Protein AF-A0A2W5AB00-F1 (afdb_monomer_lite)

Sequence (59 aa):
MRRAVLPLLLIGLSACQANDNDPGVGGVTVGEARALNEAAASLDAQALPPLNEIGDQQP

Organism: NCBI:txid397260

Foldseek 3Di:
DVVVVVVVVVVVVVVPDADQQPQDPPRHGVVRVVVVVVVVVVCVVVDDDPPVVVVVPDD

Radius of gyration: 22.8 Å; chains: 1; bounding box: 28×27×77 Å

Secondary structure (DSSP, 8-state):
-GGGHHHHHHHGGGGGSPPTTSB-GGG-BHHHHHHHHHHHHHHHTT-PPPTTTGGG---

pLDDT: mean 79.29, std 13.85, range [49.5, 96.19]

Structure (mmCIF, N/CA/C/O backbone):
data_AF-A0A2W5AB00-F1
#
_entry.id   AF-A0A2W5AB00-F1
#
loop_
_atom_site.group_PDB
_atom_site.id
_atom_site.type_symbol
_atom_site.label_atom_id
_atom_site.label_alt_id
_atom_site.label_comp_id
_atom_site.label_asym_id
_atom_site.label_entity_id
_atom_site.label_seq_id
_atom_site.pdbx_PDB_ins_code
_atom_site.Cartn_x
_atom_site.Cartn_y
_atom_site.Cartn_z
_atom_site.occupancy
_atom_site.B_iso_or_equiv
_atom_site.auth_seq_id
_atom_site.auth_comp_id
_atom_site.auth_asym_id
_atom_site.auth_atom_id
_atom_site.pdbx_PDB_model_num
ATOM 1 N N . MET A 1 1 ? -1.277 -17.470 -43.026 1.00 52.41 1 MET A N 1
ATOM 2 C CA . MET A 1 1 ? -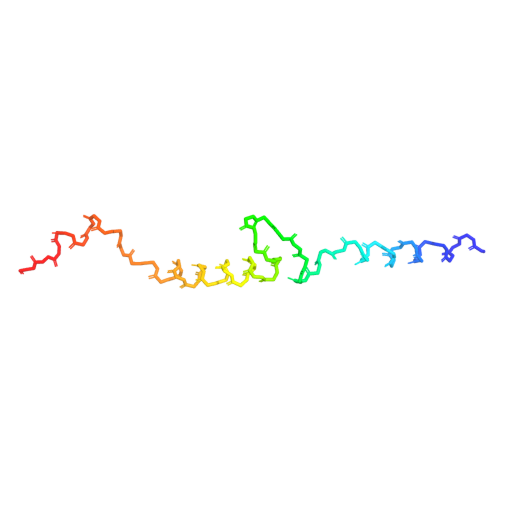0.233 -16.704 -42.303 1.00 52.41 1 MET A CA 1
ATOM 3 C C . MET A 1 1 ? -0.809 -15.603 -41.403 1.00 52.41 1 MET A C 1
ATOM 5 O O . MET A 1 1 ? -0.454 -15.571 -40.239 1.00 52.41 1 MET A O 1
ATOM 9 N N . ARG A 1 2 ? -1.770 -14.775 -41.854 1.00 62.31 2 ARG A N 1
ATOM 10 C CA . ARG A 1 2 ? -2.413 -13.719 -41.025 1.00 62.31 2 ARG A CA 1
ATOM 11 C C . ARG A 1 2 ? -3.106 -14.184 -39.728 1.00 62.31 2 ARG A C 1
ATOM 13 O O . ARG A 1 2 ? -3.189 -13.411 -38.786 1.00 62.31 2 ARG A O 1
ATOM 20 N N . ARG A 1 3 ? -3.596 -15.429 -39.664 1.00 64.81 3 ARG A N 1
ATOM 21 C CA . ARG A 1 3 ? -4.349 -15.949 -38.501 1.00 64.81 3 ARG A CA 1
ATOM 22 C C . ARG A 1 3 ? -3.478 -16.265 -37.276 1.00 64.81 3 ARG A C 1
ATOM 24 O O . ARG A 1 3 ? -4.002 -16.298 -36.174 1.00 64.81 3 ARG A O 1
ATOM 31 N N . ALA A 1 4 ? -2.168 -16.451 -37.459 1.00 64.94 4 ALA A N 1
ATOM 32 C CA . ALA A 1 4 ? -1.240 -16.755 -36.365 1.00 64.94 4 ALA A CA 1
ATOM 33 C C . ALA A 1 4 ? -0.675 -15.501 -35.668 1.00 64.94 4 ALA A C 1
ATOM 35 O O . ALA A 1 4 ? -0.066 -15.612 -34.612 1.00 64.94 4 ALA A O 1
ATOM 36 N N . VAL A 1 5 ? -0.894 -14.307 -36.233 1.00 68.00 5 VAL A N 1
ATOM 37 C CA . VAL A 1 5 ? -0.368 -13.038 -35.692 1.00 68.00 5 VAL A CA 1
ATOM 38 C C . VAL A 1 5 ? -1.186 -12.551 -34.488 1.00 68.00 5 VAL A C 1
ATOM 40 O O . VAL A 1 5 ? -0.647 -11.924 -33.584 1.00 68.00 5 VAL A O 1
ATOM 43 N N . LEU A 1 6 ? -2.480 -12.878 -34.446 1.00 69.06 6 LEU A N 1
ATOM 44 C CA . LEU A 1 6 ? -3.403 -12.415 -33.409 1.00 69.06 6 LEU A CA 1
ATOM 45 C C . LEU A 1 6 ? -3.092 -12.948 -31.990 1.00 69.06 6 LEU A C 1
ATOM 47 O O . LEU A 1 6 ? -3.057 -12.131 -31.072 1.00 69.06 6 LEU A O 1
ATOM 51 N N . PRO A 1 7 ? -2.823 -14.254 -31.765 1.00 70.50 7 PRO A N 1
ATOM 52 C CA . PRO A 1 7 ? -2.473 -14.737 -30.426 1.00 70.50 7 PRO A CA 1
ATOM 53 C C . PRO A 1 7 ? -1.086 -14.264 -29.969 1.00 70.50 7 PRO A C 1
ATOM 55 O O . PRO A 1 7 ? -0.872 -14.066 -28.779 1.00 70.50 7 PRO A O 1
ATOM 58 N N . LEU A 1 8 ? -0.159 -14.026 -30.904 1.00 70.50 8 LEU A N 1
ATOM 59 C CA . LEU A 1 8 ? 1.196 -13.561 -30.596 1.00 70.50 8 LEU A CA 1
ATOM 60 C C . LEU A 1 8 ? 1.205 -12.128 -30.033 1.00 70.50 8 LEU A C 1
ATOM 62 O O . LEU A 1 8 ? 2.030 -11.802 -29.186 1.00 70.50 8 LEU A O 1
ATOM 66 N N . LEU A 1 9 ? 0.263 -11.287 -30.471 1.00 71.06 9 LEU A N 1
ATOM 67 C CA . LEU A 1 9 ? 0.142 -9.902 -30.015 1.00 71.06 9 LEU A CA 1
ATOM 68 C C . LEU A 1 9 ? -0.378 -9.794 -28.569 1.00 71.06 9 LEU A C 1
ATOM 70 O O . LEU A 1 9 ? 0.017 -8.888 -27.843 1.00 71.06 9 LEU A O 1
ATOM 74 N N . LEU A 1 10 ? -1.235 -10.725 -28.135 1.00 69.75 10 LEU A N 1
ATOM 75 C CA . LEU A 1 10 ? -1.826 -10.713 -26.790 1.00 69.75 10 LEU A CA 1
ATOM 76 C C . LEU A 1 10 ? -0.819 -11.089 -25.692 1.00 69.75 10 LEU A C 1
ATOM 78 O O . LEU A 1 10 ? -0.922 -10.586 -24.579 1.00 69.75 10 LEU A O 1
ATOM 82 N N . ILE A 1 11 ? 0.178 -11.922 -26.006 1.00 71.94 11 ILE A N 1
ATOM 83 C CA . ILE A 1 11 ? 1.188 -12.377 -25.034 1.00 71.94 11 ILE A CA 1
ATOM 84 C C . ILE A 1 11 ? 2.178 -11.251 -24.681 1.00 71.94 11 ILE A C 1
ATOM 86 O O . ILE A 1 11 ? 2.673 -11.189 -23.559 1.00 71.94 11 ILE A O 1
ATOM 90 N N . GLY A 1 12 ? 2.443 -10.323 -25.608 1.00 67.69 12 GLY A N 1
ATOM 91 C CA . GLY A 1 12 ? 3.384 -9.218 -25.386 1.00 67.69 12 GLY A CA 1
ATOM 92 C C . GLY A 1 12 ? 2.897 -8.153 -24.396 1.00 67.69 12 GLY A C 1
ATOM 93 O O . GLY A 1 12 ? 3.717 -7.447 -23.816 1.00 67.69 12 GLY A O 1
ATOM 94 N N . LEU A 1 13 ? 1.584 -8.042 -24.164 1.00 66.12 13 LEU A N 1
ATOM 95 C CA . LEU A 1 13 ? 1.018 -7.008 -23.288 1.00 66.12 13 LEU A CA 1
ATOM 96 C C . LEU A 1 13 ? 1.256 -7.274 -21.794 1.00 66.12 13 LEU A C 1
ATOM 98 O O . LEU A 1 13 ? 1.277 -6.332 -21.006 1.00 66.12 13 LEU A O 1
ATOM 102 N N . SER A 1 14 ? 1.474 -8.530 -21.395 1.00 65.50 14 SER A N 1
ATOM 103 C CA . SER A 1 14 ? 1.733 -8.893 -19.994 1.00 65.50 14 SER A CA 1
ATOM 104 C C . SER A 1 14 ? 3.125 -8.479 -19.502 1.00 65.50 14 SER A C 1
ATOM 106 O O . SER A 1 14 ? 3.381 -8.525 -18.304 1.00 65.50 14 SER A O 1
ATOM 108 N N . ALA A 1 15 ? 4.020 -8.054 -20.400 1.00 65.19 15 ALA A N 1
ATOM 109 C CA . ALA A 1 15 ? 5.381 -7.644 -20.054 1.00 65.19 15 ALA A CA 1
ATOM 110 C C . ALA A 1 15 ? 5.489 -6.197 -19.529 1.00 65.19 15 ALA A C 1
ATOM 112 O O . ALA A 1 15 ? 6.541 -5.817 -19.029 1.00 65.19 15 ALA A O 1
ATOM 113 N N . CYS A 1 16 ? 4.426 -5.389 -19.620 1.00 71.38 16 CYS A N 1
ATOM 114 C CA . CYS A 1 16 ? 4.391 -4.026 -19.067 1.00 71.38 16 CYS A CA 1
ATOM 115 C C . CYS A 1 16 ? 3.799 -3.953 -17.649 1.00 71.38 16 CYS A C 1
ATOM 117 O O . CYS A 1 16 ? 3.453 -2.866 -17.186 1.00 71.38 16 CYS A O 1
ATOM 119 N N . GLN A 1 17 ? 3.639 -5.085 -16.962 1.00 76.06 17 GLN A N 1
ATOM 120 C CA . GLN A 1 17 ? 3.125 -5.092 -15.598 1.00 76.06 17 GLN A CA 1
ATOM 121 C C . GLN A 1 17 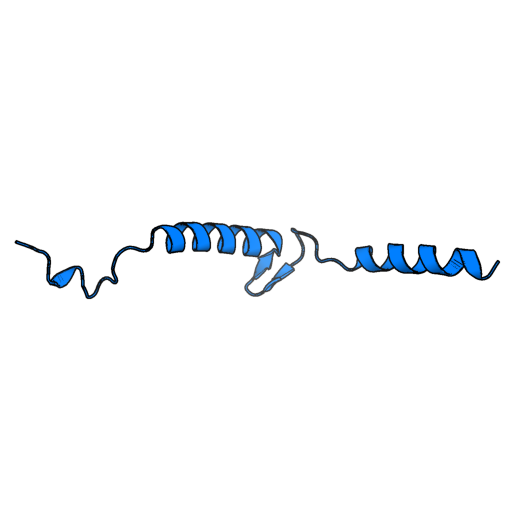? 4.232 -4.693 -14.615 1.00 76.06 17 GLN A C 1
ATOM 123 O O . GLN A 1 17 ? 5.325 -5.251 -14.664 1.00 76.06 17 GLN A O 1
ATOM 128 N N . ALA A 1 18 ? 3.930 -3.747 -13.722 1.00 82.62 18 ALA A N 1
ATOM 129 C CA . ALA A 1 18 ? 4.846 -3.350 -12.658 1.00 82.62 18 ALA A CA 1
ATOM 130 C C . ALA A 1 18 ? 5.178 -4.550 -11.759 1.00 82.62 18 ALA A C 1
ATOM 132 O O . ALA A 1 18 ? 4.276 -5.254 -11.296 1.00 82.62 18 ALA A O 1
ATOM 133 N N . ASN A 1 19 ? 6.467 -4.778 -11.553 1.00 87.50 19 ASN A N 1
ATOM 134 C CA . ASN A 1 19 ? 7.007 -5.817 -10.697 1.00 87.50 19 ASN A CA 1
ATOM 135 C C . ASN A 1 19 ? 7.048 -5.347 -9.236 1.00 87.50 19 ASN A C 1
ATOM 137 O O . ASN A 1 19 ? 7.140 -4.153 -8.960 1.00 87.50 19 ASN A O 1
ATOM 141 N N . ASP A 1 20 ? 7.044 -6.282 -8.286 1.00 89.62 20 ASP A N 1
ATOM 142 C CA . ASP A 1 20 ? 6.966 -5.951 -6.855 1.00 89.62 20 ASP A CA 1
ATOM 143 C C . ASP A 1 20 ? 8.134 -5.084 -6.362 1.00 89.62 20 ASP A C 1
ATOM 145 O O . ASP A 1 20 ? 7.957 -4.292 -5.443 1.00 89.62 20 ASP A O 1
ATOM 149 N N . ASN A 1 21 ? 9.311 -5.198 -6.985 1.00 90.75 21 ASN A N 1
ATOM 150 C CA . ASN A 1 21 ? 10.507 -4.423 -6.631 1.00 90.75 21 ASN A CA 1
ATOM 151 C C . ASN A 1 21 ? 10.634 -3.100 -7.403 1.00 90.75 21 ASN A C 1
ATOM 153 O O . ASN A 1 21 ? 11.617 -2.381 -7.214 1.00 90.75 21 ASN A O 1
ATOM 157 N N . ASP A 1 22 ? 9.692 -2.790 -8.295 1.00 93.12 22 ASP A N 1
ATOM 158 C CA . ASP A 1 22 ? 9.731 -1.540 -9.044 1.00 93.12 22 ASP A CA 1
ATOM 159 C C . ASP A 1 22 ? 9.482 -0.351 -8.102 1.00 93.12 22 ASP A C 1
ATOM 161 O O . ASP A 1 22 ? 8.703 -0.467 -7.146 1.00 93.12 22 ASP A O 1
ATOM 165 N N . PRO A 1 23 ? 10.122 0.807 -8.352 1.00 92.44 23 PRO A N 1
ATOM 166 C CA . PRO A 1 23 ? 9.913 2.001 -7.545 1.00 92.44 23 PRO A CA 1
ATOM 167 C C . PRO A 1 23 ? 8.455 2.472 -7.644 1.00 92.44 23 PRO A C 1
ATOM 169 O O . PRO A 1 23 ? 7.935 2.704 -8.736 1.00 92.44 23 PRO A O 1
ATOM 172 N N . GLY A 1 24 ? 7.804 2.638 -6.494 1.00 87.12 24 GLY A N 1
ATOM 173 C CA . GLY A 1 24 ? 6.434 3.127 -6.360 1.00 87.12 24 GLY A CA 1
ATOM 174 C C . GLY A 1 24 ? 6.348 4.561 -5.821 1.00 87.12 24 GLY A C 1
ATOM 175 O O . GLY A 1 24 ? 7.341 5.273 -5.645 1.00 87.12 24 GLY A O 1
ATOM 176 N N . VAL A 1 25 ? 5.117 5.017 -5.574 1.00 86.38 25 VAL A N 1
ATOM 177 C CA . VAL A 1 25 ? 4.834 6.343 -4.998 1.00 86.38 25 VAL A CA 1
ATOM 178 C C . VAL A 1 25 ? 5.263 6.399 -3.534 1.00 86.38 25 VAL A C 1
ATOM 180 O O . VAL A 1 25 ? 5.077 5.446 -2.790 1.00 86.38 25 VAL A O 1
ATOM 183 N N . GLY A 1 26 ? 5.801 7.542 -3.101 1.00 90.12 26 GLY A N 1
ATOM 184 C CA . GLY A 1 26 ? 6.173 7.749 -1.697 1.00 90.12 26 GLY A CA 1
ATOM 185 C C . GLY A 1 26 ? 7.481 7.071 -1.280 1.00 90.12 26 GLY A C 1
ATOM 186 O O . GLY A 1 26 ? 7.771 7.015 -0.091 1.00 90.12 26 GLY A O 1
ATOM 187 N N . GLY A 1 27 ? 8.277 6.585 -2.240 1.00 93.88 27 GLY A N 1
ATOM 188 C CA . GLY A 1 27 ? 9.582 5.969 -1.976 1.00 93.88 27 GLY A CA 1
ATOM 189 C C . GLY A 1 27 ? 9.522 4.503 -1.544 1.00 93.88 27 GLY A C 1
ATOM 190 O O . GLY A 1 27 ? 10.560 3.957 -1.187 1.00 93.88 27 GLY A O 1
ATOM 191 N N . VAL A 1 28 ? 8.342 3.880 -1.597 1.00 95.50 28 VAL A N 1
ATOM 192 C CA . VAL A 1 28 ? 8.152 2.438 -1.380 1.00 95.50 28 VAL A CA 1
ATOM 193 C C . VAL A 1 28 ? 8.031 1.709 -2.713 1.00 95.50 28 VAL A C 1
ATOM 195 O O . VAL A 1 28 ? 7.652 2.311 -3.718 1.00 95.50 28 VAL A O 1
ATOM 198 N N . THR A 1 29 ? 8.335 0.419 -2.745 1.00 96.19 29 THR A N 1
ATOM 199 C CA . THR A 1 29 ? 8.112 -0.422 -3.923 1.00 96.19 29 THR A CA 1
ATOM 200 C C . THR A 1 29 ? 6.630 -0.749 -4.112 1.00 96.19 29 THR A C 1
ATOM 202 O O . THR A 1 29 ? 5.799 -0.578 -3.214 1.00 96.19 29 THR A O 1
ATOM 205 N N . VAL A 1 30 ? 6.268 -1.239 -5.298 1.00 94.50 30 VAL A N 1
ATOM 206 C CA . VAL A 1 30 ? 4.897 -1.699 -5.582 1.00 94.50 30 VAL A CA 1
ATOM 207 C C . VAL A 1 30 ? 4.469 -2.817 -4.621 1.00 94.50 30 VAL A C 1
ATOM 209 O O . VAL A 1 30 ? 3.335 -2.810 -4.131 1.00 94.50 30 VAL A O 1
ATOM 212 N N . GLY A 1 31 ? 5.376 -3.750 -4.319 1.00 94.56 31 GLY A N 1
ATOM 213 C CA . GLY A 1 31 ? 5.138 -4.850 -3.387 1.00 94.56 31 GLY A CA 1
ATOM 214 C C . GLY A 1 31 ? 4.982 -4.367 -1.946 1.00 94.56 31 GLY A C 1
ATOM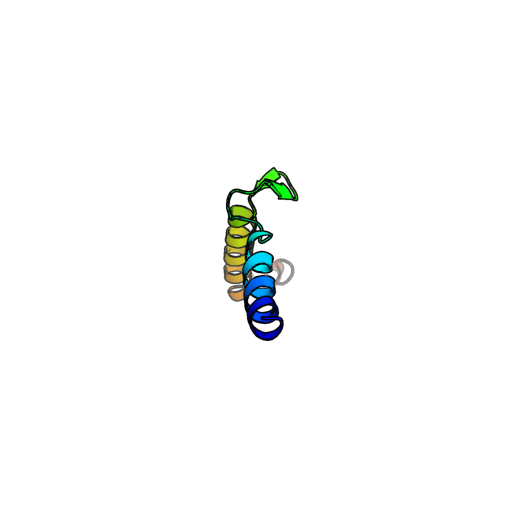 215 O O . GLY A 1 31 ? 4.058 -4.792 -1.251 1.00 94.56 31 GLY A O 1
ATOM 216 N N . GLU A 1 32 ? 5.823 -3.422 -1.517 1.00 96.19 32 GLU A N 1
ATOM 217 C CA . GLU A 1 32 ? 5.712 -2.789 -0.199 1.00 96.19 32 GLU A CA 1
ATOM 218 C C . GLU A 1 32 ? 4.362 -2.080 -0.036 1.00 96.19 32 GLU A C 1
ATOM 220 O O . GLU A 1 32 ? 3.658 -2.319 0.943 1.00 96.19 32 GLU A O 1
ATOM 225 N N . ALA A 1 33 ? 3.941 -1.279 -1.020 1.00 94.88 33 ALA A N 1
ATOM 226 C CA . ALA A 1 33 ? 2.654 -0.586 -0.976 1.00 94.88 33 ALA A CA 1
ATOM 227 C C . ALA A 1 33 ? 1.464 -1.557 -0.868 1.00 94.88 33 ALA A C 1
ATOM 229 O O . ALA A 1 33 ? 0.531 -1.322 -0.099 1.00 94.88 33 ALA A O 1
ATOM 230 N N . ARG A 1 34 ? 1.497 -2.679 -1.600 1.00 93.88 34 ARG A N 1
ATOM 231 C CA . ARG A 1 34 ? 0.466 -3.722 -1.503 1.00 93.88 34 ARG A CA 1
ATOM 232 C C . ARG A 1 34 ? 0.413 -4.332 -0.101 1.00 93.88 34 ARG A C 1
ATOM 234 O O . ARG A 1 34 ? -0.678 -4.449 0.453 1.00 93.88 34 ARG A O 1
ATOM 241 N N . ALA A 1 35 ? 1.565 -4.703 0.459 1.00 95.44 35 ALA A N 1
ATOM 242 C CA . ALA A 1 35 ? 1.643 -5.286 1.797 1.00 95.44 35 ALA A CA 1
ATOM 243 C C . ALA A 1 35 ? 1.129 -4.313 2.873 1.00 95.44 35 ALA A C 1
ATOM 245 O O . ALA A 1 35 ? 0.402 -4.714 3.780 1.00 95.44 35 ALA A O 1
ATOM 246 N N . LEU A 1 36 ? 1.444 -3.020 2.738 1.00 94.38 36 LEU A N 1
ATOM 247 C CA . LEU A 1 36 ? 0.935 -1.971 3.624 1.00 94.38 36 LEU A CA 1
ATOM 248 C C . LEU A 1 36 ? -0.596 -1.851 3.556 1.00 94.38 36 LEU A C 1
ATOM 250 O O .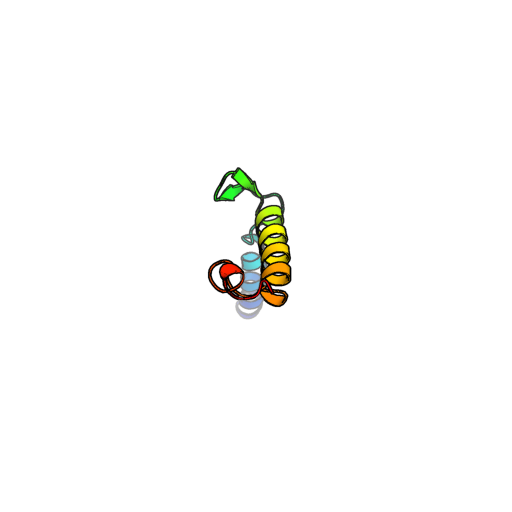 LEU A 1 36 ? -1.245 -1.736 4.595 1.00 94.38 36 LEU A O 1
ATOM 254 N N . ASN A 1 37 ? -1.184 -1.921 2.361 1.00 93.88 37 ASN A N 1
ATOM 255 C CA . ASN A 1 37 ? -2.638 -1.870 2.194 1.00 93.88 37 ASN A CA 1
ATOM 256 C C . ASN A 1 37 ? -3.343 -3.087 2.805 1.00 93.88 37 ASN A C 1
ATOM 258 O O . ASN A 1 37 ? -4.413 -2.944 3.391 1.00 93.88 37 ASN A O 1
ATOM 262 N N . GLU A 1 38 ? -2.758 -4.278 2.679 1.00 95.88 38 GLU A N 1
ATOM 263 C CA . GLU A 1 38 ? -3.296 -5.492 3.300 1.00 95.88 38 GLU A CA 1
ATOM 264 C C . GLU A 1 38 ? -3.270 -5.394 4.830 1.00 95.88 38 GLU A C 1
ATOM 266 O O . GLU A 1 38 ? -4.269 -5.682 5.494 1.00 95.88 38 GLU A O 1
ATOM 271 N N . ALA A 1 39 ? -2.161 -4.901 5.389 1.00 94.06 39 ALA A N 1
ATOM 272 C CA . ALA A 1 39 ? -2.058 -4.637 6.817 1.00 94.06 39 ALA A CA 1
ATOM 273 C C . ALA A 1 39 ? -3.123 -3.626 7.276 1.00 94.06 39 ALA A C 1
ATOM 275 O O . ALA A 1 39 ? -3.838 -3.892 8.243 1.00 94.06 39 ALA A O 1
ATOM 276 N N . ALA A 1 40 ? -3.292 -2.511 6.559 1.00 94.06 40 ALA A N 1
ATOM 277 C CA . ALA A 1 40 ? -4.328 -1.523 6.855 1.00 94.06 40 ALA A CA 1
ATOM 278 C C . ALA A 1 40 ? -5.741 -2.132 6.812 1.00 94.06 40 ALA A C 1
ATOM 280 O O . ALA A 1 40 ? -6.511 -1.951 7.751 1.00 94.06 40 ALA A O 1
ATOM 281 N N . ALA A 1 41 ? -6.054 -2.942 5.797 1.00 95.44 41 ALA A N 1
ATOM 282 C CA . ALA A 1 41 ? -7.351 -3.609 5.688 1.00 95.44 41 ALA A CA 1
ATOM 283 C C . ALA A 1 41 ? -7.647 -4.531 6.888 1.00 95.44 41 ALA A C 1
ATOM 285 O O . ALA A 1 41 ? -8.789 -4.613 7.341 1.00 95.44 41 ALA A O 1
ATOM 286 N N . SER A 1 42 ? -6.628 -5.205 7.437 1.00 92.38 42 SER A N 1
ATOM 287 C CA . SER A 1 42 ? -6.784 -6.035 8.641 1.00 92.38 42 SER A CA 1
ATOM 288 C C . SER A 1 42 ? -7.046 -5.223 9.916 1.00 92.38 42 SER A C 1
ATOM 290 O O . SER A 1 42 ? -7.744 -5.700 10.814 1.00 92.38 42 SER A O 1
ATOM 292 N N . LEU A 1 43 ? -6.508 -4.003 9.998 1.00 89.06 43 LEU A N 1
ATOM 293 C CA . LEU A 1 43 ? -6.774 -3.069 11.093 1.00 89.06 43 LEU A CA 1
ATOM 294 C C . LEU A 1 43 ? -8.190 -2.501 10.979 1.00 89.06 43 LEU A C 1
ATOM 296 O O . LEU A 1 43 ? -8.915 -2.482 11.970 1.00 89.06 43 LEU A O 1
ATOM 300 N N . ASP A 1 44 ? -8.612 -2.134 9.769 1.00 90.50 44 ASP A N 1
ATOM 301 C CA . ASP A 1 44 ? -9.965 -1.640 9.499 1.00 90.50 44 ASP A CA 1
ATOM 302 C C . ASP A 1 44 ? -11.033 -2.707 9.773 1.00 90.50 44 ASP A C 1
ATOM 304 O O . ASP A 1 44 ? -12.097 -2.408 10.312 1.00 90.50 44 ASP A O 1
ATOM 308 N N . ALA A 1 45 ? -10.749 -3.979 9.474 1.00 90.50 45 ALA A N 1
ATOM 309 C CA . ALA A 1 45 ? -11.642 -5.089 9.812 1.00 90.50 45 ALA A CA 1
ATOM 310 C C . ALA A 1 45 ? -11.854 -5.251 11.330 1.00 90.50 45 ALA A C 1
ATOM 312 O O . ALA A 1 45 ? -12.856 -5.821 11.760 1.00 90.50 45 ALA A O 1
ATOM 313 N N . GLN A 1 46 ? -10.915 -4.753 12.134 1.00 87.19 46 GLN A N 1
ATOM 314 C CA . GLN A 1 46 ? -10.954 -4.750 13.595 1.00 87.19 46 GLN A CA 1
ATOM 315 C C . GLN A 1 46 ? -11.229 -3.347 14.150 1.00 87.19 46 GLN A C 1
ATOM 317 O O . GLN A 1 46 ? -10.918 -3.094 15.315 1.00 87.19 46 GLN A O 1
ATOM 322 N N . ALA A 1 47 ? -11.762 -2.434 13.325 1.00 80.31 47 ALA A N 1
ATOM 323 C CA . ALA A 1 47 ? -11.929 -1.036 13.685 1.00 80.31 47 ALA A CA 1
ATOM 324 C C . ALA A 1 47 ? -12.628 -0.908 15.041 1.00 80.31 47 ALA A C 1
ATOM 326 O O . ALA A 1 47 ? -13.787 -1.290 15.225 1.00 80.31 47 ALA A O 1
ATOM 327 N N . LEU A 1 48 ? -11.871 -0.378 15.998 1.00 77.81 48 LEU A N 1
ATOM 328 C CA . LEU A 1 48 ? -12.381 -0.013 17.304 1.00 77.81 48 LEU A CA 1
ATOM 329 C C . LEU A 1 48 ? -13.354 1.159 17.139 1.00 77.81 48 LEU A C 1
ATOM 331 O O . LEU A 1 48 ? -13.201 1.947 16.196 1.00 77.81 48 LEU A O 1
ATOM 335 N N . PRO A 1 49 ? -14.337 1.299 18.045 1.00 75.94 49 PRO A N 1
ATOM 336 C CA . PRO A 1 49 ? -15.171 2.489 18.067 1.00 75.94 49 PRO A CA 1
ATOM 337 C C . PRO A 1 49 ? -14.277 3.739 18.079 1.00 75.94 49 PRO A C 1
ATOM 339 O O . PRO A 1 49 ? -13.201 3.726 18.694 1.00 75.94 49 PRO A O 1
ATOM 342 N N . PRO A 1 50 ? -14.664 4.796 17.351 1.00 77.12 50 PRO A N 1
ATOM 343 C CA . PRO A 1 50 ? -13.863 6.000 17.237 1.00 77.12 50 PRO A CA 1
ATOM 344 C C . PRO A 1 50 ? -13.519 6.546 18.630 1.00 77.12 50 PRO A C 1
ATOM 346 O O . PRO A 1 50 ? -14.321 6.515 19.559 1.00 77.12 50 PRO A O 1
ATOM 349 N N . LEU A 1 51 ? -12.286 7.039 18.787 1.00 70.31 51 LEU A N 1
ATOM 350 C CA . LEU A 1 51 ? -11.719 7.428 20.089 1.00 70.31 51 LEU A CA 1
ATOM 351 C C . LEU A 1 51 ? -12.538 8.504 20.830 1.00 70.31 51 LEU A C 1
ATOM 353 O O . LEU A 1 51 ? -12.381 8.663 22.037 1.00 70.31 51 LEU A O 1
ATOM 357 N N . ASN A 1 52 ? -13.407 9.237 20.128 1.00 68.12 52 ASN A N 1
ATOM 358 C CA . ASN A 1 52 ? -14.335 10.201 20.720 1.00 68.12 52 ASN A CA 1
ATOM 359 C C . ASN A 1 52 ? -15.517 9.545 21.461 1.00 68.12 52 ASN A C 1
ATOM 361 O O . ASN A 1 52 ? -16.0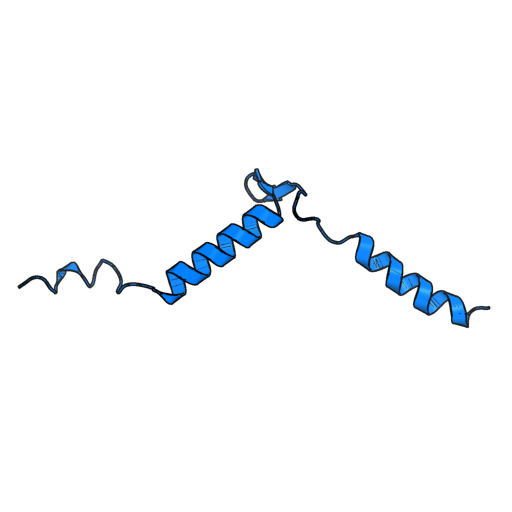93 10.198 22.319 1.00 68.12 52 ASN A O 1
ATOM 365 N N . GLU A 1 53 ? -15.843 8.282 21.181 1.00 60.50 53 GLU A N 1
ATOM 366 C CA . GLU A 1 53 ? -16.879 7.505 21.880 1.00 60.50 53 GLU A CA 1
ATOM 367 C C . GLU A 1 53 ? -16.317 6.721 23.078 1.00 60.50 53 GLU A C 1
ATOM 369 O O . GLU A 1 53 ? -17.047 6.365 24.001 1.00 60.50 53 GLU A O 1
ATOM 374 N N . ILE A 1 54 ? -14.999 6.495 23.118 1.00 63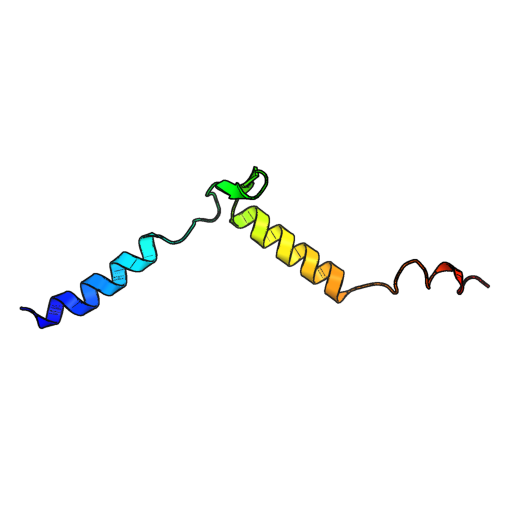.75 54 ILE A N 1
ATOM 375 C CA . ILE A 1 54 ? -14.325 5.799 24.229 1.00 63.75 54 ILE A CA 1
ATOM 376 C C . ILE A 1 54 ? -14.264 6.686 25.493 1.00 63.75 54 ILE A C 1
ATOM 378 O O . ILE A 1 54 ? -14.152 6.174 26.605 1.00 63.75 54 ILE A O 1
ATOM 382 N N . GLY A 1 55 ? -14.401 8.011 25.349 1.00 59.12 55 GLY A N 1
ATOM 383 C CA . GLY A 1 55 ? -14.388 8.975 26.458 1.00 59.12 55 GLY A CA 1
ATOM 384 C C . GLY A 1 55 ? -15.618 8.949 27.377 1.00 59.12 55 GLY A C 1
ATOM 385 O O . GLY A 1 55 ? -15.520 9.427 28.505 1.00 59.12 55 GLY A O 1
ATOM 386 N N . ASP A 1 56 ? -16.734 8.358 26.938 1.00 61.09 56 ASP A N 1
ATOM 387 C CA . ASP A 1 56 ? -17.999 8.320 27.693 1.00 61.09 56 ASP A CA 1
ATOM 388 C C . ASP A 1 56 ? -18.268 6.958 28.367 1.00 61.09 56 ASP A C 1
ATOM 390 O O . ASP A 1 56 ? -19.268 6.786 29.065 1.00 61.09 56 ASP A O 1
ATOM 394 N N . GLN A 1 57 ? -17.382 5.972 28.178 1.00 55.50 57 GLN A N 1
ATOM 395 C CA . GLN A 1 57 ? -17.531 4.609 28.710 1.00 55.50 57 GLN A CA 1
ATOM 396 C C . GLN A 1 57 ? -16.526 4.280 29.825 1.00 55.50 57 GLN A C 1
ATOM 398 O O . GLN A 1 57 ? -16.052 3.148 29.922 1.00 55.50 57 GLN A O 1
ATOM 403 N N . GLN A 1 58 ? -16.209 5.250 30.686 1.00 49.50 58 GLN A N 1
ATOM 404 C CA . GLN A 1 58 ? -15.488 4.984 31.931 1.00 49.50 58 GLN A CA 1
ATOM 405 C C . GLN A 1 58 ? -16.460 5.065 33.120 1.00 49.50 58 GLN A C 1
ATOM 407 O O . GLN A 1 58 ? -16.925 6.167 33.419 1.00 49.50 58 GLN A O 1
ATOM 412 N N . PRO A 1 59 ? -16.818 3.937 33.770 1.00 60.00 59 PRO A N 1
ATOM 413 C CA . PRO A 1 59 ? -17.432 3.985 35.094 1.00 60.00 59 PRO A CA 1
ATOM 414 C C . PRO A 1 59 ? -16.459 4.531 36.150 1.00 60.00 59 PRO A C 1
ATOM 416 O O . PRO A 1 59 ? -15.227 4.363 35.982 1.00 60.00 59 PRO A O 1
#